Protein AF-A0A1R1PYY5-F1 (afdb_monomer)

Mean predicted aligned error: 8.64 Å

Nearest PDB structures (foldseek):
  6nyb-assembly1_B  TM=9.009E-01  e=6.162E-05  Homo sapiens
  7b9l-assembly2_B  TM=9.140E-01  e=1.423E-04  Homo sapiens
  4a9t-assembly1_A  TM=6.549E-01  e=1.462E-02  Homo sapiens
  4bdi-assembly1_A  TM=6.443E-01  e=1.546E-02  Homo sapiens
  2cn5-assembly1_A-2  TM=6.808E-01  e=2.857E-02  Homo sapiens

Organism: Zancudomyces culisetae (NCBI:txid1213189)

Sequence (119 aa):
MAPERMQGAEYSVKSDVWSLGTTVLELALGRHPFGFQQTSIFEMMHYISTSEKLSILDPTKYEKNLCSFVDGCLAKDPNTRPTPNALLAHPFVLSHSDLYYKNTEKLTLLRNWLNSLIL

Foldseek 3Di:
DALCVVVVHDDDQLSVLLVVLQVLLCVVVVHRQVDDPPDDPVVVSVCLNPPPFSRPDDCVRDPPQSSVSSRLSSDNPSVSRDHPVVSCVRPVNVVCVVVVVVVPVVVVVVVVVVVVVVD

Solvent-accessible surface area (backbone atoms only — not comparable to full-atom values): 7097 Å² total; per-residue (Å²): 130,33,64,52,55,78,72,68,46,84,85,51,75,48,44,50,38,23,47,51,19,52,52,54,47,19,64,75,64,75,42,66,80,84,67,71,90,83,69,54,73,65,57,51,52,46,50,66,67,66,47,93,68,78,73,80,66,50,69,90,83,43,59,64,46,55,44,54,52,33,45,38,23,56,39,80,55,53,83,74,25,62,52,74,70,55,48,62,70,28,66,50,45,54,77,49,52,64,45,71,79,68,38,60,63,58,56,46,51,53,50,52,52,57,54,64,73,78,114

Radius of gyration: 16.72 Å; Cα contacts (8 Å, |Δi|>4): 91; chains: 1; bounding box: 42×40×36 Å

pLDDT: mean 81.1, std 13.79, range [45.06, 96.06]

Secondary structure (DSSP, 8-state):
--HHHHTTPPP-HHHHHHHHHHHHHHHHHTS-TT--SS--HHHHHHHHHH-S------TTTS-HHHHHHHHHHT-SSTTTSPPHHHHHTSHHHHHHHHHHHHTHHHHHHHHHHHHHT--

InterPro domains:
  IPR000719 Protein kinase domain [PF00069] (1-93)
  IPR000719 Protein kinase domain [PS50011] (1-93)
  IPR011009 Protein kinase-like domain superfamily [SSF56112] (1-105)

Structure (mmCIF, N/CA/C/O backbone):
data_AF-A0A1R1PYY5-F1
#
_entry.id   AF-A0A1R1PYY5-F1
#
loop_
_atom_site.group_PDB
_atom_site.id
_atom_site.type_symbol
_atom_site.label_atom_id
_atom_site.label_alt_id
_atom_site.label_comp_id
_atom_site.label_asym_id
_atom_site.label_entity_id
_atom_site.label_seq_id
_atom_site.pdbx_PDB_ins_code
_atom_site.Cartn_x
_atom_site.Cartn_y
_atom_site.Cartn_z
_atom_site.occupancy
_atom_site.B_iso_or_equiv
_atom_site.auth_seq_id
_atom_site.auth_comp_id
_atom_site.auth_asym_id
_atom_site.auth_atom_id
_atom_site.pdbx_PDB_model_num
ATOM 1 N N . MET A 1 1 ? 3.590 7.379 -6.769 1.00 83.12 1 MET A N 1
ATOM 2 C CA . MET A 1 1 ? 4.038 6.523 -7.894 1.00 83.12 1 MET A CA 1
ATOM 3 C C . MET A 1 1 ? 4.685 5.264 -7.326 1.00 83.12 1 MET A C 1
ATOM 5 O O . MET A 1 1 ? 5.328 5.364 -6.288 1.00 83.12 1 MET A O 1
ATOM 9 N N . ALA A 1 2 ? 4.456 4.101 -7.939 1.00 91.06 2 ALA A N 1
ATOM 10 C CA . ALA A 1 2 ? 5.004 2.828 -7.463 1.00 91.06 2 ALA A CA 1
ATOM 11 C C . ALA A 1 2 ? 6.518 2.704 -7.760 1.00 91.06 2 ALA A C 1
ATOM 13 O O . ALA A 1 2 ? 6.973 3.305 -8.740 1.00 91.06 2 ALA A O 1
ATOM 14 N N . PRO A 1 3 ? 7.304 1.946 -6.967 1.00 91.25 3 PRO A N 1
ATOM 15 C CA . PRO A 1 3 ? 8.757 1.849 -7.126 1.00 91.25 3 PRO A CA 1
ATOM 16 C C . PRO A 1 3 ? 9.174 1.341 -8.505 1.00 91.25 3 PRO A C 1
ATOM 18 O O . PRO A 1 3 ? 10.082 1.890 -9.120 1.00 91.25 3 PRO A O 1
ATOM 21 N N . GLU A 1 4 ? 8.465 0.348 -9.040 1.00 92.44 4 GLU A N 1
ATOM 22 C CA . GLU A 1 4 ? 8.749 -0.214 -10.359 1.00 92.44 4 GLU A CA 1
ATOM 23 C C . GLU A 1 4 ? 8.582 0.836 -11.471 1.00 92.44 4 GLU A C 1
ATOM 25 O O . GLU A 1 4 ? 9.370 0.884 -12.412 1.00 92.44 4 GLU A O 1
ATOM 30 N N . ARG A 1 5 ? 7.629 1.765 -11.317 1.00 91.44 5 ARG A N 1
ATOM 31 C CA . ARG A 1 5 ? 7.417 2.876 -12.258 1.00 91.44 5 ARG A CA 1
ATOM 32 C C . ARG A 1 5 ? 8.512 3.930 -12.165 1.00 91.44 5 ARG A C 1
ATOM 34 O O . ARG A 1 5 ? 8.900 4.478 -13.190 1.00 91.44 5 ARG A O 1
ATOM 41 N N . MET A 1 6 ? 9.031 4.187 -10.964 1.00 87.44 6 MET A N 1
ATOM 42 C CA . MET A 1 6 ? 10.198 5.061 -10.760 1.00 87.44 6 MET A CA 1
ATOM 43 C C . MET A 1 6 ? 11.460 4.497 -11.413 1.00 87.44 6 MET A C 1
ATOM 45 O O . MET A 1 6 ? 12.317 5.259 -11.843 1.00 87.44 6 MET A O 1
ATOM 49 N N . GLN A 1 7 ? 11.552 3.173 -11.517 1.00 87.38 7 GLN A N 1
ATOM 50 C CA . GLN A 1 7 ? 12.675 2.463 -12.131 1.00 87.38 7 GLN A CA 1
ATOM 51 C C . GLN A 1 7 ? 12.488 2.230 -13.641 1.00 87.38 7 GLN A C 1
ATOM 53 O O . GLN A 1 7 ? 13.340 1.614 -14.274 1.00 87.38 7 GLN A O 1
ATOM 58 N N . GLY A 1 8 ? 11.391 2.720 -14.231 1.00 88.56 8 GLY A N 1
ATOM 59 C CA . GLY A 1 8 ? 11.109 2.594 -15.664 1.00 88.56 8 GLY A CA 1
ATOM 60 C C . GLY A 1 8 ? 10.493 1.258 -16.091 1.00 88.56 8 GLY A C 1
ATOM 61 O O . GLY A 1 8 ? 10.341 1.028 -17.288 1.00 88.56 8 GLY A O 1
ATOM 62 N N . ALA A 1 9 ? 10.108 0.390 -15.151 1.00 91.19 9 ALA A N 1
ATOM 63 C CA . ALA A 1 9 ? 9.423 -0.858 -15.468 1.00 91.19 9 ALA A CA 1
ATOM 64 C C . ALA A 1 9 ? 7.982 -0.621 -15.954 1.00 91.19 9 ALA A C 1
ATOM 66 O O . ALA A 1 9 ? 7.374 0.444 -15.749 1.00 91.19 9 ALA A O 1
ATOM 67 N N . GLU A 1 10 ? 7.416 -1.642 -16.597 1.00 93.06 10 GLU A N 1
ATOM 68 C CA . GLU A 1 10 ? 6.057 -1.584 -17.122 1.00 93.06 10 GLU A CA 1
ATOM 69 C C . GLU A 1 10 ? 5.019 -1.383 -16.017 1.00 93.06 10 GLU A C 1
ATOM 71 O O . GLU A 1 10 ? 5.118 -1.887 -14.897 1.00 93.06 10 GLU A O 1
ATOM 76 N N . TYR A 1 11 ? 4.007 -0.592 -16.352 1.00 92.69 11 TYR A N 1
ATOM 77 C CA . TYR A 1 11 ? 2.856 -0.376 -15.498 1.00 92.69 11 TYR A CA 1
ATOM 78 C C . TYR A 1 11 ? 1.926 -1.582 -15.530 1.00 92.69 11 TYR A C 1
ATOM 80 O O . TYR A 1 11 ? 1.709 -2.190 -16.575 1.00 92.69 11 TYR A O 1
ATOM 88 N N . SER A 1 12 ? 1.323 -1.883 -14.386 1.00 92.56 12 SER A N 1
ATOM 89 C CA . SER A 1 12 ? 0.286 -2.902 -14.281 1.00 92.56 12 SER A CA 1
ATOM 90 C C . SER A 1 12 ? -0.749 -2.515 -13.230 1.00 92.56 12 SER A C 1
ATOM 92 O O . SER A 1 12 ? -0.550 -1.582 -12.454 1.00 92.56 12 SER A O 1
ATOM 94 N N . VAL A 1 13 ? -1.809 -3.318 -13.111 1.00 93.75 13 VAL A N 1
ATOM 95 C CA . VAL A 1 13 ? -2.796 -3.213 -12.020 1.00 93.75 13 VAL A CA 1
ATOM 96 C C . VAL A 1 13 ? -2.128 -3.236 -10.635 1.00 93.75 13 VAL A C 1
ATOM 98 O O . VAL A 1 13 ? -2.610 -2.615 -9.692 1.00 93.75 13 VAL A O 1
ATOM 101 N N . LYS A 1 14 ? -0.975 -3.903 -10.480 1.00 95.25 14 LYS A N 1
ATOM 102 C CA . LYS A 1 14 ? -0.236 -3.909 -9.206 1.00 95.25 14 LYS A CA 1
ATOM 103 C C . LYS A 1 14 ? 0.368 -2.541 -8.872 1.00 95.25 14 LYS A C 1
ATOM 105 O O . LYS A 1 14 ? 0.570 -2.246 -7.693 1.00 95.25 14 LYS A O 1
ATOM 110 N N . SER A 1 15 ? 0.626 -1.694 -9.867 1.00 94.25 15 SER A N 1
ATOM 111 C CA . SER A 1 15 ? 1.042 -0.302 -9.664 1.00 94.25 15 SER A CA 1
ATOM 112 C C . SER A 1 15 ? -0.107 0.569 -9.132 1.00 94.25 15 SER A C 1
ATOM 114 O O . SER A 1 15 ? 0.136 1.492 -8.350 1.00 94.25 15 SER A O 1
ATOM 116 N N . ASP A 1 16 ? -1.360 0.250 -9.473 1.00 95.00 16 ASP A N 1
ATOM 117 C CA . ASP A 1 16 ? -2.536 0.907 -8.878 1.00 95.00 16 ASP A CA 1
ATOM 118 C C . ASP A 1 16 ? -2.756 0.474 -7.434 1.00 95.00 16 ASP A C 1
ATOM 120 O O . ASP A 1 16 ? -3.045 1.310 -6.583 1.00 95.00 16 ASP A O 1
ATOM 124 N N . VAL A 1 17 ? -2.549 -0.814 -7.132 1.00 96.06 17 VAL A N 1
ATOM 125 C CA . VAL A 1 17 ? -2.614 -1.337 -5.756 1.00 96.06 17 VAL A CA 1
ATOM 126 C C . VAL A 1 17 ? -1.652 -0.583 -4.835 1.00 96.06 17 VAL A C 1
ATOM 128 O O . VAL A 1 17 ? -2.018 -0.220 -3.7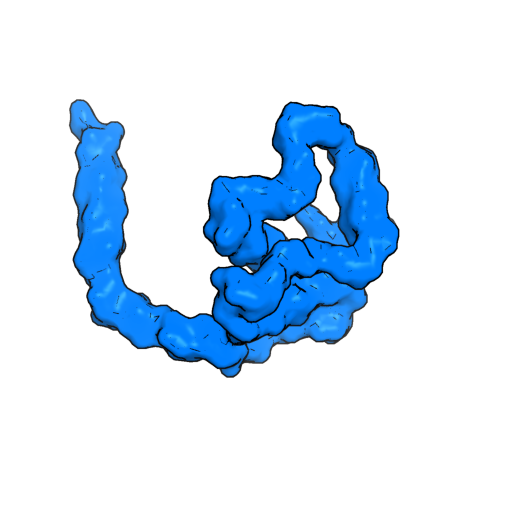19 1.00 96.06 17 VAL A O 1
ATOM 131 N N . TRP A 1 18 ? -0.449 -0.266 -5.318 1.00 94.44 18 TRP A N 1
ATOM 132 C CA . TRP A 1 18 ? 0.471 0.600 -4.583 1.00 94.44 18 TRP A CA 1
ATOM 133 C C . TRP A 1 18 ? -0.119 1.985 -4.319 1.00 94.44 18 TRP A C 1
ATOM 135 O O . TRP A 1 18 ? -0.079 2.478 -3.192 1.00 94.44 18 TRP A O 1
ATOM 145 N N . SER A 1 19 ? -0.659 2.620 -5.361 1.00 93.44 19 SER A N 1
ATOM 146 C CA . SER A 1 19 ? -1.213 3.973 -5.265 1.00 93.44 19 SER A CA 1
ATOM 147 C C . SER A 1 19 ? -2.383 4.018 -4.276 1.00 93.44 19 SER A C 1
ATOM 149 O O . SER A 1 19 ? -2.432 4.908 -3.429 1.00 93.44 19 SER A O 1
ATOM 151 N N . LEU A 1 20 ? -3.237 2.990 -4.281 1.00 94.38 20 LEU A N 1
ATOM 152 C CA . LEU A 1 20 ? -4.275 2.786 -3.272 1.00 94.38 20 LEU A CA 1
ATOM 153 C C . LEU A 1 20 ? -3.684 2.704 -1.858 1.00 94.38 20 LEU A C 1
ATOM 155 O O . LEU A 1 20 ? -4.147 3.410 -0.965 1.00 94.38 20 LEU A O 1
ATOM 159 N N . GLY A 1 21 ? -2.646 1.888 -1.656 1.00 93.12 21 GLY A N 1
ATOM 160 C CA . GLY A 1 21 ? -1.952 1.783 -0.372 1.00 93.12 21 GLY A CA 1
ATOM 161 C C . GLY A 1 21 ? -1.431 3.130 0.128 1.00 93.12 21 GLY A C 1
ATOM 162 O O . GLY A 1 21 ? -1.620 3.465 1.297 1.00 93.12 21 GLY A O 1
ATOM 163 N N . THR A 1 22 ? -0.835 3.936 -0.759 1.00 90.69 22 THR A N 1
ATOM 164 C CA . THR A 1 22 ? -0.348 5.276 -0.399 1.00 90.69 22 THR A CA 1
ATOM 165 C C . THR A 1 22 ? -1.483 6.227 -0.036 1.00 90.69 22 THR A C 1
ATOM 167 O O . THR A 1 22 ? -1.364 6.942 0.955 1.00 90.69 22 THR A O 1
ATOM 170 N N . THR A 1 23 ? -2.599 6.194 -0.770 1.00 91.94 23 THR A N 1
ATOM 171 C CA . THR A 1 23 ? -3.779 7.016 -0.474 1.00 91.94 23 THR A CA 1
ATOM 172 C C . THR A 1 23 ? -4.399 6.637 0.867 1.00 91.94 23 THR A C 1
ATOM 174 O O . THR A 1 23 ? -4.680 7.507 1.683 1.00 91.94 23 THR A O 1
ATOM 177 N N . VAL A 1 24 ? -4.580 5.343 1.144 1.00 91.81 24 VAL A N 1
ATOM 178 C CA . VAL A 1 24 ? -5.143 4.878 2.423 1.00 91.81 24 VAL A CA 1
ATOM 179 C C . VAL A 1 24 ? -4.223 5.238 3.592 1.00 91.81 24 VAL A C 1
ATOM 181 O O . VAL A 1 24 ? -4.704 5.681 4.634 1.00 91.81 24 VAL A O 1
ATOM 184 N N . LEU A 1 25 ? -2.905 5.108 3.415 1.00 90.62 25 LEU A N 1
ATOM 185 C CA . LEU A 1 25 ? -1.919 5.527 4.410 1.00 90.62 25 LEU A CA 1
ATOM 186 C C . LEU A 1 25 ? -1.994 7.036 4.691 1.00 90.62 25 LEU A C 1
ATOM 188 O O . LEU A 1 25 ? -1.993 7.442 5.850 1.00 90.62 25 LEU A O 1
ATOM 192 N N . GLU A 1 26 ? -2.082 7.862 3.651 1.00 89.88 26 GLU A N 1
ATOM 193 C CA . GLU A 1 26 ? -2.227 9.315 3.783 1.00 89.88 26 GLU A CA 1
ATOM 194 C C . GLU A 1 26 ? -3.516 9.697 4.519 1.00 89.88 26 GLU A C 1
ATOM 196 O O . GLU A 1 26 ? -3.478 10.506 5.447 1.00 89.88 26 GLU A O 1
ATOM 201 N N . LEU A 1 27 ? -4.638 9.060 4.171 1.00 90.44 27 LEU A N 1
ATOM 202 C CA . LEU A 1 27 ? -5.921 9.265 4.846 1.00 90.44 27 LEU A CA 1
ATOM 203 C C . LEU A 1 27 ? -5.859 8.877 6.328 1.00 90.44 27 LEU A C 1
ATOM 205 O O . LEU A 1 27 ? -6.381 9.601 7.172 1.00 90.44 27 LEU A O 1
ATOM 209 N N . ALA A 1 28 ? -5.197 7.767 6.660 1.00 89.06 28 ALA A N 1
ATOM 210 C CA . ALA A 1 28 ? -5.032 7.319 8.042 1.00 89.06 28 ALA A CA 1
ATOM 211 C C . ALA A 1 28 ? -4.121 8.249 8.866 1.00 89.06 28 ALA A C 1
ATOM 213 O O . ALA A 1 28 ? -4.329 8.429 10.068 1.00 89.06 28 ALA A O 1
ATOM 214 N N . LEU A 1 29 ? -3.103 8.841 8.238 1.00 87.06 29 LEU A N 1
ATOM 215 C CA . LEU A 1 29 ? -2.189 9.779 8.891 1.00 87.06 29 LEU A CA 1
ATOM 216 C C . LEU A 1 29 ? -2.741 11.213 8.946 1.00 87.06 29 LEU A C 1
ATOM 218 O O . LEU A 1 29 ? -2.250 12.013 9.742 1.00 87.06 29 LEU A O 1
ATOM 222 N N . GLY A 1 30 ? -3.710 11.558 8.090 1.00 86.50 30 GLY A N 1
ATOM 223 C CA . GLY A 1 30 ? -4.214 12.927 7.910 1.00 86.50 30 GLY A CA 1
ATOM 224 C C . GLY A 1 30 ? -3.183 13.889 7.305 1.00 86.50 30 GLY A C 1
ATOM 225 O O . GLY A 1 30 ? -3.370 15.103 7.320 1.00 86.50 30 GLY A O 1
ATOM 226 N N . ARG A 1 31 ? -2.065 13.354 6.812 1.00 83.94 31 ARG A N 1
ATOM 227 C CA . ARG A 1 31 ? -0.951 14.089 6.214 1.00 83.94 31 ARG A CA 1
ATOM 228 C C . ARG A 1 31 ? -0.209 13.180 5.253 1.00 83.94 31 ARG A C 1
ATOM 230 O O . ARG A 1 31 ? -0.204 11.960 5.430 1.00 83.94 31 ARG A O 1
ATOM 237 N N . HIS A 1 32 ? 0.514 13.784 4.320 1.00 82.56 32 HIS A N 1
ATOM 238 C CA . HIS A 1 32 ? 1.334 13.023 3.392 1.00 82.56 32 HIS A CA 1
ATOM 239 C C . HIS A 1 32 ? 2.340 12.130 4.153 1.00 82.56 32 HIS A C 1
ATOM 241 O O . HIS A 1 32 ? 3.058 12.631 5.036 1.00 82.56 32 HIS A O 1
ATOM 247 N N . PRO A 1 33 ? 2.428 10.823 3.831 1.00 75.56 33 PRO A N 1
ATOM 248 C CA . PRO A 1 33 ? 3.157 9.849 4.640 1.00 75.56 33 PRO A CA 1
ATOM 249 C C . PRO A 1 33 ? 4.627 10.200 4.823 1.00 75.56 33 PRO A C 1
ATOM 251 O O . PRO A 1 33 ? 5.133 10.148 5.942 1.00 75.56 33 PRO A O 1
ATOM 254 N N . PHE A 1 34 ? 5.294 10.648 3.760 1.00 72.94 34 PHE A N 1
ATOM 255 C CA . PHE A 1 34 ? 6.732 10.923 3.810 1.00 72.94 34 PHE A CA 1
ATOM 256 C C . PHE A 1 34 ? 7.103 12.403 4.056 1.00 72.94 34 PHE A C 1
ATOM 258 O O . PHE A 1 34 ? 8.210 12.821 3.751 1.00 72.94 34 PHE A O 1
ATOM 265 N N . GLY A 1 35 ? 6.190 13.183 4.662 1.00 61.56 35 GLY A N 1
ATOM 266 C CA . GLY A 1 35 ? 6.518 14.462 5.315 1.00 61.56 35 GLY A CA 1
ATOM 267 C C . GLY A 1 35 ? 7.172 15.508 4.406 1.00 61.56 35 GLY A C 1
ATOM 268 O O . GLY A 1 35 ? 8.288 15.940 4.670 1.00 61.56 35 GLY A O 1
ATOM 269 N N . PHE A 1 36 ? 6.486 15.932 3.343 1.00 61.22 36 PHE A N 1
ATOM 270 C CA . PHE A 1 36 ? 7.037 16.878 2.366 1.00 61.22 36 PHE A CA 1
ATOM 271 C C . PHE A 1 36 ? 6.448 18.260 2.572 1.00 61.22 36 PHE A C 1
ATOM 273 O O . PHE A 1 36 ? 5.437 18.605 1.969 1.00 61.22 36 PHE A O 1
ATOM 280 N N . GLN A 1 37 ? 7.093 19.069 3.403 1.00 54.62 37 GLN A N 1
ATOM 281 C CA . GLN A 1 37 ? 7.000 20.511 3.195 1.00 54.62 37 GLN A CA 1
ATOM 282 C C . GLN A 1 37 ? 8.182 21.043 2.369 1.00 54.62 37 GLN A C 1
ATOM 284 O O . GLN A 1 37 ? 8.030 22.115 1.798 1.00 54.62 37 GLN A O 1
ATOM 289 N N . GLN A 1 38 ? 9.312 20.315 2.235 1.00 54.00 38 GLN A N 1
ATOM 290 C CA . GLN A 1 38 ? 10.520 20.829 1.546 1.00 54.00 38 GLN A CA 1
ATOM 291 C C . GLN A 1 38 ? 11.439 19.795 0.843 1.00 54.00 38 GLN A C 1
ATOM 293 O O . GLN A 1 38 ? 12.538 20.150 0.433 1.00 54.00 38 GLN A O 1
ATOM 298 N N . THR A 1 39 ? 11.050 18.530 0.685 1.00 64.25 39 THR A N 1
ATOM 299 C CA . THR A 1 39 ? 11.923 17.486 0.104 1.00 64.25 39 THR A CA 1
ATOM 300 C C . THR A 1 39 ? 11.710 17.339 -1.406 1.00 64.25 39 THR A C 1
ATOM 302 O O . THR A 1 39 ? 10.580 17.351 -1.899 1.00 64.25 39 THR A O 1
ATOM 305 N N . SER A 1 40 ? 12.803 17.208 -2.159 1.00 81.31 40 SER A N 1
ATOM 306 C CA . SER A 1 40 ? 12.779 17.072 -3.617 1.00 81.31 40 SER A CA 1
ATOM 307 C C . SER A 1 40 ? 12.139 15.750 -4.058 1.00 81.31 40 SER A C 1
ATOM 309 O O . SER A 1 40 ? 12.138 14.750 -3.333 1.00 81.31 40 SER A O 1
ATOM 311 N N . ILE A 1 41 ? 11.642 15.701 -5.298 1.00 78.56 41 ILE A N 1
ATOM 312 C CA . ILE A 1 41 ? 11.082 14.464 -5.866 1.00 78.56 41 ILE A CA 1
ATOM 313 C C . ILE A 1 41 ? 12.113 13.323 -5.902 1.00 78.56 41 ILE A C 1
ATOM 315 O O . ILE A 1 41 ? 11.755 12.159 -5.740 1.00 78.56 41 ILE A O 1
ATOM 319 N N . PHE A 1 42 ? 13.402 13.644 -6.049 1.00 81.75 42 PHE A N 1
ATOM 320 C CA . PHE A 1 42 ? 14.489 12.665 -6.043 1.00 81.75 42 PHE A CA 1
ATOM 321 C C . PHE A 1 42 ? 14.694 12.030 -4.669 1.00 81.75 42 PHE A C 1
ATOM 323 O O . PHE A 1 42 ? 14.854 10.814 -4.586 1.00 81.75 42 PHE A O 1
ATOM 330 N N . GLU A 1 43 ? 14.622 12.811 -3.593 1.00 81.75 43 GLU A N 1
ATOM 331 C CA . GLU A 1 43 ? 14.716 12.290 -2.224 1.00 81.75 43 GLU A CA 1
ATOM 332 C C . GLU A 1 43 ? 13.523 11.396 -1.885 1.00 81.75 43 GLU A C 1
ATOM 334 O O . GLU A 1 43 ? 13.700 10.342 -1.278 1.00 81.75 43 GLU A O 1
ATOM 339 N N . MET A 1 44 ? 12.320 11.756 -2.348 1.00 80.12 44 MET A N 1
ATOM 340 C CA . MET A 1 44 ? 11.135 10.902 -2.223 1.00 80.12 44 MET A CA 1
ATOM 341 C C . MET A 1 44 ? 11.336 9.556 -2.925 1.00 80.12 44 MET A C 1
ATOM 343 O O . MET A 1 44 ? 11.093 8.503 -2.334 1.00 80.12 44 MET A O 1
ATOM 347 N N . MET A 1 45 ? 11.783 9.579 -4.184 1.00 82.75 45 MET A N 1
ATOM 348 C CA . MET A 1 45 ? 12.035 8.358 -4.956 1.00 82.75 45 MET A CA 1
ATOM 349 C C . MET A 1 45 ? 13.132 7.506 -4.317 1.00 82.75 45 MET A C 1
ATOM 351 O O . MET A 1 45 ? 12.994 6.282 -4.243 1.00 82.75 45 MET A O 1
ATOM 355 N N . HIS A 1 46 ? 14.195 8.145 -3.822 1.00 82.88 46 HIS A N 1
ATOM 356 C CA . HIS A 1 46 ? 15.269 7.469 -3.108 1.00 82.88 46 HIS A CA 1
ATOM 357 C C . HIS A 1 46 ? 14.738 6.794 -1.842 1.00 82.88 46 HIS A C 1
ATOM 359 O O . HIS A 1 46 ? 14.915 5.590 -1.692 1.00 82.88 46 HIS A O 1
ATOM 365 N N . TYR A 1 47 ? 14.004 7.524 -0.996 1.00 83.50 47 TYR A N 1
ATOM 366 C CA . TYR A 1 47 ? 13.396 6.996 0.225 1.00 83.50 47 TYR A CA 1
ATOM 367 C C . TYR A 1 47 ? 12.479 5.801 -0.056 1.00 83.50 47 TYR A C 1
ATOM 369 O O . TYR A 1 47 ? 12.593 4.767 0.600 1.00 83.50 47 TYR A O 1
ATOM 377 N N . ILE A 1 48 ? 11.603 5.906 -1.058 1.00 85.31 48 ILE A N 1
ATOM 378 C CA . ILE A 1 48 ? 10.691 4.821 -1.450 1.00 85.31 48 ILE A CA 1
ATOM 379 C C . ILE A 1 48 ? 11.467 3.582 -1.916 1.00 85.31 48 ILE A C 1
ATOM 381 O O . ILE A 1 48 ? 11.093 2.450 -1.601 1.00 85.31 48 ILE A O 1
ATOM 385 N N . SER A 1 49 ? 12.566 3.790 -2.639 1.00 81.56 49 SER A N 1
ATOM 386 C CA . SER A 1 49 ? 13.385 2.705 -3.178 1.00 81.56 49 SER A CA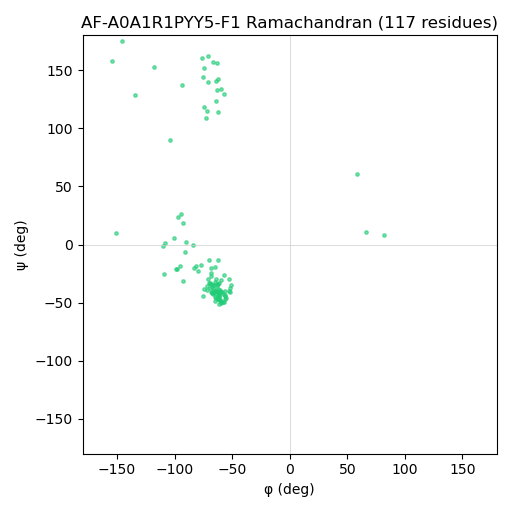 1
ATOM 387 C C . SER A 1 49 ? 14.235 2.019 -2.105 1.00 81.56 49 SER A C 1
ATOM 389 O O . SER A 1 49 ? 14.360 0.793 -2.121 1.00 81.56 49 SER A O 1
ATOM 391 N N . THR A 1 50 ? 14.788 2.765 -1.145 1.00 80.94 50 THR A N 1
ATOM 392 C CA . THR A 1 50 ? 15.739 2.238 -0.151 1.00 80.94 50 THR A CA 1
ATOM 393 C C . THR A 1 50 ? 15.084 1.767 1.142 1.00 80.94 50 THR A C 1
ATOM 395 O O . THR A 1 50 ? 15.535 0.778 1.710 1.00 80.94 50 THR A O 1
ATOM 398 N N . SER A 1 51 ? 13.978 2.375 1.575 1.00 78.75 51 SER A N 1
ATOM 399 C CA . SER A 1 51 ? 13.347 2.056 2.867 1.00 78.75 51 SER A CA 1
ATOM 400 C C . SER A 1 51 ? 12.838 0.623 2.915 1.00 78.75 51 SER A C 1
ATOM 402 O O . SER A 1 51 ? 12.036 0.243 2.073 1.00 78.75 51 SER A O 1
ATOM 404 N N . GLU A 1 52 ? 13.270 -0.184 3.881 1.00 70.81 52 GLU A N 1
ATOM 405 C CA . GLU A 1 52 ? 12.866 -1.595 3.987 1.00 70.81 52 GLU A CA 1
ATOM 406 C C . GLU A 1 52 ? 11.348 -1.759 4.171 1.00 70.81 52 GLU A C 1
ATOM 408 O O . GLU A 1 52 ? 10.730 -2.616 3.540 1.00 70.81 52 GLU A O 1
ATOM 413 N N . LYS A 1 53 ? 10.735 -0.873 4.962 1.00 69.62 53 LYS A N 1
ATOM 414 C CA . LYS A 1 53 ? 9.296 -0.836 5.215 1.00 69.62 53 LYS A CA 1
ATOM 415 C C . LYS A 1 53 ? 8.775 0.593 5.100 1.00 69.62 53 LYS A C 1
ATOM 417 O O . LYS A 1 53 ? 9.315 1.502 5.723 1.00 69.62 53 LYS A O 1
ATOM 422 N N . LEU A 1 54 ? 7.721 0.778 4.304 1.00 68.06 54 LEU A N 1
ATOM 423 C CA . LEU A 1 54 ? 7.114 2.094 4.062 1.00 68.06 54 LEU A CA 1
ATOM 424 C C . LEU A 1 54 ? 5.892 2.382 4.919 1.00 68.06 54 LEU A C 1
ATOM 426 O O . LEU A 1 54 ? 5.524 3.545 5.073 1.00 68.06 54 LEU A O 1
ATOM 430 N N . SER A 1 55 ? 5.236 1.354 5.453 1.00 64.00 55 SER A N 1
ATOM 431 C CA . SER A 1 55 ? 4.098 1.588 6.322 1.00 64.00 55 SER A CA 1
ATOM 432 C C . SER A 1 55 ? 4.572 2.077 7.686 1.00 64.00 55 SER A C 1
ATOM 434 O O . SER A 1 55 ? 5.308 1.424 8.425 1.00 64.00 55 SER A O 1
ATOM 436 N N . ILE A 1 56 ? 4.127 3.287 7.988 1.00 69.69 56 ILE A N 1
ATOM 437 C CA . ILE A 1 56 ? 4.463 4.055 9.187 1.00 69.69 56 ILE A CA 1
ATOM 438 C C . ILE A 1 56 ? 3.331 3.952 10.221 1.00 69.69 56 ILE A C 1
ATOM 440 O O . ILE A 1 56 ? 3.338 4.651 11.233 1.00 69.69 56 ILE A O 1
ATOM 444 N N . LEU A 1 57 ? 2.317 3.123 9.940 1.00 81.12 57 LEU A N 1
ATOM 445 C CA . LEU A 1 57 ? 1.185 2.931 10.832 1.00 81.12 57 LEU A CA 1
ATOM 446 C C . LEU A 1 57 ? 1.638 2.114 12.033 1.00 81.12 57 LEU A C 1
ATOM 448 O O . LEU A 1 57 ? 1.894 0.916 11.936 1.00 81.12 57 LEU A O 1
ATOM 452 N N . ASP A 1 58 ? 1.720 2.798 13.165 1.00 82.50 58 ASP A N 1
ATOM 453 C CA . ASP A 1 58 ? 1.979 2.205 14.465 1.00 82.50 58 ASP A CA 1
ATOM 454 C C . ASP A 1 58 ? 0.837 1.234 14.826 1.00 82.50 58 ASP A C 1
ATOM 456 O O . ASP A 1 58 ? -0.296 1.685 15.038 1.00 82.50 58 ASP A O 1
ATOM 460 N N . PRO A 1 59 ? 1.095 -0.085 14.924 1.00 82.56 59 PRO A N 1
ATOM 461 C CA . PRO A 1 59 ? 0.065 -1.065 15.264 1.00 82.56 59 PRO A CA 1
ATOM 462 C C . PRO A 1 59 ? -0.549 -0.861 16.655 1.00 82.56 59 PRO A C 1
ATOM 464 O O . PRO A 1 59 ? -1.567 -1.474 16.960 1.00 82.56 59 PRO A O 1
ATOM 467 N N . THR A 1 60 ? 0.055 -0.026 17.510 1.00 85.12 60 THR A N 1
ATOM 468 C CA . THR A 1 60 ? -0.520 0.355 18.810 1.00 85.12 60 THR A CA 1
ATOM 469 C C . THR A 1 60 ? -1.559 1.475 18.700 1.00 85.12 60 THR A C 1
ATOM 471 O O . THR A 1 60 ? -2.368 1.647 19.609 1.00 85.12 60 THR A O 1
ATOM 474 N N . LYS A 1 61 ? -1.561 2.228 17.590 1.00 87.44 61 LYS A N 1
ATOM 475 C CA . LYS A 1 61 ? -2.453 3.379 17.351 1.00 87.44 61 LYS A CA 1
ATOM 476 C C . LYS A 1 61 ? -3.523 3.109 16.301 1.00 87.44 61 LYS A C 1
ATOM 478 O O . LYS A 1 61 ? -4.559 3.767 16.311 1.00 87.44 61 LYS A O 1
ATOM 483 N N . TYR A 1 62 ? -3.267 2.174 15.393 1.00 88.94 62 TYR A N 1
ATOM 484 C CA . TYR A 1 62 ? -4.135 1.865 14.263 1.00 88.94 62 TYR A CA 1
ATOM 485 C C . TYR A 1 62 ? -4.654 0.430 14.330 1.00 88.94 62 TYR A C 1
ATOM 487 O O . TYR A 1 62 ? -4.016 -0.458 14.892 1.00 88.94 62 TYR A O 1
ATOM 495 N N . GLU A 1 63 ? -5.824 0.192 13.731 1.00 89.44 63 GLU A N 1
ATOM 496 C CA . GLU A 1 63 ? -6.396 -1.151 13.653 1.00 89.44 63 GLU A CA 1
ATOM 497 C C . GLU A 1 63 ? -5.442 -2.101 12.915 1.00 89.44 63 GLU A C 1
ATOM 499 O O . GLU A 1 63 ? -4.958 -1.801 11.821 1.00 89.44 63 GLU A O 1
ATOM 504 N N . LYS A 1 64 ? -5.233 -3.298 13.470 1.00 92.12 64 LYS A N 1
ATOM 505 C CA . LYS A 1 64 ? -4.369 -4.325 12.874 1.00 92.12 64 LYS A CA 1
ATOM 506 C C . LYS A 1 64 ? -4.727 -4.629 11.415 1.00 92.12 64 LYS A C 1
ATOM 508 O O . LYS A 1 64 ? -3.828 -4.791 10.593 1.00 92.12 64 LYS A O 1
ATOM 513 N N . ASN A 1 65 ? -6.021 -4.677 11.091 1.00 91.88 65 ASN A N 1
ATOM 514 C CA . ASN A 1 65 ? -6.481 -4.940 9.729 1.00 91.88 65 ASN A CA 1
ATOM 515 C C . ASN A 1 65 ? -6.093 -3.805 8.773 1.00 91.88 65 ASN A C 1
ATOM 517 O O . ASN A 1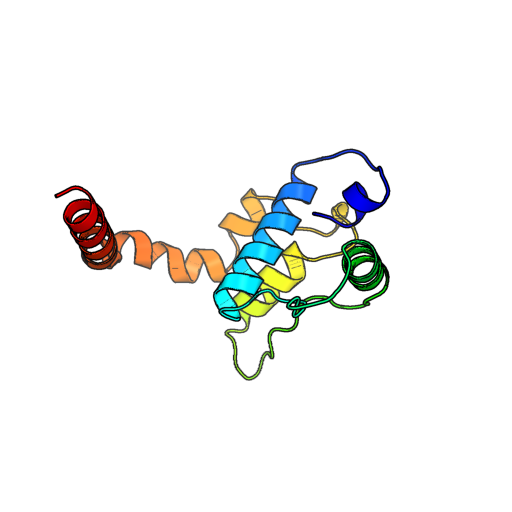 65 ? -5.616 -4.090 7.676 1.00 91.88 65 ASN A O 1
ATOM 521 N N . LEU A 1 66 ? -6.220 -2.541 9.195 1.00 91.31 66 LEU A N 1
ATOM 522 C CA . LEU A 1 66 ? -5.767 -1.384 8.419 1.00 91.31 66 LEU A CA 1
ATOM 523 C C . LEU A 1 66 ? -4.255 -1.451 8.170 1.00 91.31 66 LEU A C 1
ATOM 525 O O . LEU A 1 66 ? -3.827 -1.325 7.023 1.00 91.31 66 LEU A O 1
ATOM 529 N N . CYS A 1 67 ? -3.454 -1.715 9.210 1.00 92.75 67 CYS A N 1
ATOM 530 C CA . CYS A 1 67 ? -2.006 -1.867 9.055 1.00 92.75 67 CYS A CA 1
ATOM 531 C C . CYS A 1 67 ? -1.670 -2.980 8.055 1.00 92.75 67 CYS A 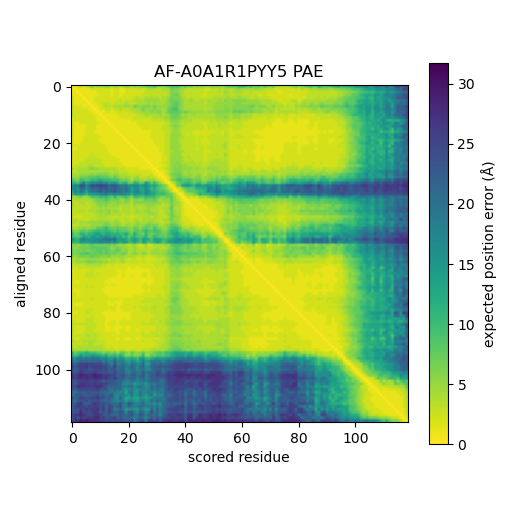C 1
ATOM 533 O O . CYS A 1 67 ? -0.939 -2.744 7.103 1.00 92.75 67 CYS A O 1
ATOM 535 N N . SER A 1 68 ? -2.262 -4.172 8.203 1.00 94.06 68 SER A N 1
ATOM 536 C CA . SER A 1 68 ? -2.002 -5.291 7.284 1.00 94.06 68 SER A CA 1
ATOM 537 C C . SER A 1 68 ? -2.431 -5.013 5.837 1.00 94.06 68 SER A C 1
ATOM 539 O O . SER A 1 68 ? -1.734 -5.414 4.907 1.00 94.06 68 SER A O 1
ATOM 541 N N . PHE A 1 69 ? -3.533 -4.280 5.638 1.00 94.38 69 PHE A N 1
ATOM 542 C CA . PHE A 1 69 ? -4.009 -3.885 4.314 1.00 94.38 69 PHE A CA 1
ATOM 543 C C . PHE A 1 69 ? -3.009 -2.951 3.624 1.00 94.38 69 PHE A C 1
ATOM 545 O O . PHE A 1 69 ? -2.632 -3.174 2.472 1.00 94.38 69 PHE A O 1
ATOM 552 N N . VAL A 1 70 ? -2.550 -1.921 4.344 1.00 94.00 70 VAL A N 1
ATOM 553 C CA . VAL A 1 70 ? -1.568 -0.953 3.841 1.00 94.00 70 VAL A CA 1
ATOM 554 C C . VAL A 1 70 ? -0.219 -1.626 3.583 1.00 94.00 70 VAL A C 1
ATOM 556 O O . VAL A 1 70 ? 0.350 -1.427 2.511 1.00 94.00 70 VAL A O 1
ATOM 559 N N . ASP A 1 71 ? 0.265 -2.464 4.506 1.00 93.25 71 ASP A N 1
ATOM 560 C CA . ASP A 1 71 ? 1.515 -3.225 4.358 1.00 93.25 71 ASP A CA 1
ATOM 561 C C . ASP A 1 71 ? 1.497 -4.076 3.080 1.00 93.25 71 ASP A C 1
ATOM 563 O O . ASP A 1 71 ? 2.450 -4.046 2.302 1.00 93.25 71 ASP A O 1
ATOM 567 N N . GLY A 1 72 ? 0.393 -4.788 2.828 1.00 94.44 72 GLY A N 1
ATOM 568 C CA . GLY A 1 72 ? 0.235 -5.608 1.627 1.00 94.44 72 GLY A CA 1
ATOM 569 C C . GLY A 1 72 ? 0.221 -4.786 0.336 1.00 94.44 72 GLY A C 1
ATOM 570 O O . GLY A 1 72 ? 0.835 -5.177 -0.658 1.00 94.44 72 GLY A O 1
ATOM 571 N N . CYS A 1 73 ? -0.441 -3.626 0.338 1.00 94.62 73 CYS A N 1
ATOM 572 C CA . CYS A 1 73 ? -0.476 -2.738 -0.826 1.00 94.62 73 CYS A CA 1
ATOM 573 C C . CYS A 1 73 ? 0.897 -2.116 -1.136 1.00 94.62 73 CYS A C 1
ATOM 575 O O . CYS A 1 73 ? 1.249 -1.947 -2.304 1.00 94.62 73 CYS A O 1
ATOM 577 N N . LEU A 1 74 ? 1.673 -1.792 -0.097 1.00 93.81 74 LEU A N 1
ATOM 578 C CA . LEU A 1 74 ? 2.973 -1.119 -0.189 1.00 93.81 74 LEU A CA 1
ATOM 579 C C . LEU A 1 74 ? 4.166 -2.085 -0.259 1.00 93.81 74 LEU A C 1
ATOM 581 O O . LEU A 1 74 ? 5.309 -1.684 -0.024 1.00 93.81 74 LEU A O 1
ATOM 585 N N . ALA A 1 75 ? 3.932 -3.353 -0.601 1.00 92.69 75 ALA A N 1
ATOM 586 C CA . ALA A 1 75 ? 5.016 -4.291 -0.846 1.00 92.69 75 ALA A CA 1
ATOM 587 C C . ALA A 1 75 ? 5.854 -3.838 -2.056 1.00 92.69 75 ALA A C 1
ATOM 589 O O . ALA A 1 75 ? 5.314 -3.481 -3.108 1.00 92.69 75 ALA A O 1
ATOM 590 N N . LYS A 1 76 ? 7.187 -3.834 -1.927 1.00 90.19 76 LYS A N 1
ATOM 591 C CA . LYS A 1 76 ? 8.078 -3.363 -3.002 1.00 90.19 76 LYS A CA 1
ATOM 592 C C . LYS A 1 76 ? 7.959 -4.210 -4.260 1.00 90.19 76 LYS A C 1
ATOM 594 O O . LYS A 1 76 ? 7.810 -3.643 -5.336 1.00 90.19 76 LYS A O 1
ATOM 599 N N . ASP A 1 77 ? 7.974 -5.534 -4.109 1.00 92.38 77 ASP A N 1
ATOM 600 C CA . ASP A 1 77 ? 7.754 -6.461 -5.218 1.00 92.38 77 ASP A CA 1
ATOM 601 C C . ASP A 1 77 ? 6.272 -6.435 -5.641 1.00 92.38 77 ASP A C 1
ATOM 603 O O . ASP A 1 77 ? 5.412 -6.876 -4.865 1.00 92.38 77 ASP A O 1
ATOM 607 N N . PRO A 1 78 ? 5.944 -5.977 -6.866 1.00 94.25 78 PRO A N 1
ATOM 608 C CA . PRO A 1 78 ? 4.569 -5.944 -7.363 1.00 94.25 78 PRO A CA 1
ATOM 609 C C . PRO A 1 78 ? 3.878 -7.314 -7.357 1.00 94.25 78 PRO A C 1
ATOM 611 O O . PRO A 1 78 ? 2.649 -7.387 -7.247 1.00 94.25 78 PRO A O 1
ATOM 614 N N . ASN A 1 79 ? 4.631 -8.413 -7.450 1.00 94.81 79 ASN A N 1
ATOM 615 C CA . ASN A 1 79 ? 4.068 -9.763 -7.462 1.00 94.81 79 ASN A CA 1
ATOM 616 C C . ASN A 1 79 ? 3.504 -10.165 -6.099 1.00 94.81 79 ASN A C 1
ATOM 618 O O . ASN A 1 79 ? 2.467 -10.823 -6.046 1.00 94.81 79 ASN A O 1
ATOM 622 N N . THR A 1 80 ? 4.122 -9.686 -5.018 1.00 95.50 80 THR A N 1
ATOM 623 C CA . THR A 1 80 ? 3.681 -9.945 -3.638 1.00 95.50 80 THR A CA 1
ATOM 624 C C . THR A 1 80 ? 2.476 -9.104 -3.218 1.00 95.50 80 THR A C 1
ATOM 626 O O . THR A 1 80 ? 1.782 -9.461 -2.266 1.00 95.50 80 THR A O 1
ATOM 629 N N . ARG A 1 81 ? 2.173 -8.017 -3.944 1.00 96.00 81 ARG A N 1
ATOM 630 C CA . ARG A 1 81 ? 0.972 -7.211 -3.687 1.00 96.00 81 ARG A CA 1
ATOM 631 C C . ARG A 1 81 ? -0.292 -8.041 -3.957 1.00 96.00 81 ARG A C 1
ATOM 633 O O . ARG A 1 81 ? -0.336 -8.765 -4.958 1.00 96.00 81 ARG A O 1
ATOM 640 N N . PRO A 1 82 ? -1.348 -7.921 -3.144 1.00 95.50 82 PRO A N 1
ATOM 641 C CA . PRO A 1 82 ? -2.612 -8.606 -3.396 1.00 95.50 82 PRO A CA 1
ATOM 642 C C . PRO A 1 82 ? -3.263 -8.126 -4.702 1.00 95.50 82 PRO A C 1
ATOM 644 O O . PRO A 1 82 ? -3.015 -7.022 -5.188 1.00 95.50 82 PRO A O 1
ATOM 647 N N . THR A 1 83 ? -4.107 -8.968 -5.294 1.00 94.38 83 THR A N 1
ATOM 648 C CA . THR A 1 83 ? -4.963 -8.564 -6.417 1.00 94.38 83 THR A CA 1
ATOM 649 C C . THR A 1 83 ? -6.140 -7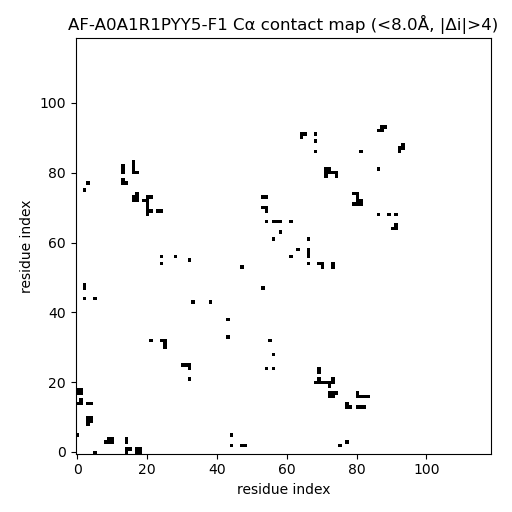.720 -5.914 1.00 94.38 83 THR A C 1
ATOM 651 O O . THR A 1 83 ? -6.501 -7.828 -4.740 1.00 94.38 83 THR A O 1
ATOM 654 N N . PRO A 1 84 ? -6.807 -6.935 -6.781 1.00 92.06 84 PRO A N 1
ATOM 655 C CA . PRO A 1 84 ? -8.026 -6.219 -6.399 1.00 92.06 84 PRO A CA 1
ATOM 656 C C . PRO A 1 84 ? -9.091 -7.122 -5.757 1.00 92.06 84 PRO A C 1
ATOM 658 O O . PRO A 1 84 ? -9.663 -6.760 -4.735 1.00 92.06 84 PRO A O 1
ATOM 661 N N . ASN A 1 85 ? -9.294 -8.338 -6.275 1.00 86.75 85 ASN A N 1
ATOM 662 C CA . ASN A 1 85 ? -10.242 -9.290 -5.686 1.00 86.75 85 ASN A CA 1
ATOM 663 C C . ASN A 1 85 ? -9.820 -9.738 -4.277 1.00 86.75 85 ASN A C 1
ATOM 665 O O . ASN A 1 85 ? -10.665 -9.849 -3.393 1.00 86.75 85 ASN A O 1
ATOM 669 N N . ALA A 1 86 ? -8.523 -9.964 -4.048 1.00 91.19 86 ALA A N 1
ATOM 670 C CA . ALA A 1 86 ? -8.014 -10.294 -2.718 1.00 91.19 86 ALA A CA 1
ATOM 671 C C . ALA A 1 86 ? -8.153 -9.113 -1.739 1.00 91.19 86 ALA A C 1
ATOM 673 O O . ALA A 1 86 ? -8.452 -9.325 -0.567 1.00 91.19 86 ALA A O 1
ATOM 674 N N . LEU A 1 87 ? -7.993 -7.875 -2.219 1.00 90.31 87 LEU A N 1
ATOM 675 C CA . LEU A 1 87 ? -8.219 -6.665 -1.424 1.00 90.31 87 LEU A CA 1
ATOM 676 C C . LEU A 1 87 ? -9.693 -6.485 -1.049 1.00 90.31 87 LEU A C 1
ATOM 678 O O . LEU A 1 87 ? -9.981 -6.149 0.095 1.00 90.31 87 LEU A O 1
ATOM 682 N N . LEU A 1 88 ? -10.624 -6.750 -1.971 1.00 86.62 88 LEU A N 1
ATOM 683 C CA . LEU A 1 88 ? -12.065 -6.715 -1.687 1.00 86.62 88 LEU A CA 1
ATOM 684 C C . LEU A 1 88 ? -12.473 -7.740 -0.619 1.00 86.62 88 LEU A C 1
ATOM 686 O O . LEU A 1 88 ? -13.366 -7.473 0.179 1.00 86.62 88 LEU A O 1
ATOM 690 N N . ALA A 1 89 ? -11.795 -8.888 -0.579 1.00 89.00 89 ALA A N 1
ATOM 691 C CA . ALA A 1 89 ? -11.991 -9.918 0.439 1.00 89.00 89 ALA A CA 1
ATOM 692 C C . ALA A 1 89 ? -11.194 -9.670 1.737 1.00 89.00 89 ALA A C 1
ATOM 694 O O . ALA A 1 89 ? -11.263 -10.477 2.664 1.00 89.00 89 ALA A O 1
ATOM 695 N N . HIS A 1 90 ? -10.413 -8.589 1.824 1.00 92.81 90 HIS A N 1
ATOM 696 C CA . HIS A 1 90 ? -9.563 -8.333 2.981 1.00 92.81 90 HIS A CA 1
ATOM 697 C C . HIS A 1 90 ? -10.404 -7.939 4.213 1.00 92.81 90 HIS A C 1
ATOM 699 O O . HIS A 1 90 ? -11.319 -7.122 4.075 1.00 92.81 90 HIS A O 1
ATOM 705 N N . PRO A 1 91 ? -10.072 -8.413 5.435 1.00 92.12 91 PRO A N 1
ATOM 706 C CA . PRO A 1 91 ? -10.838 -8.115 6.649 1.00 92.12 91 PRO A CA 1
ATOM 707 C C . PRO A 1 91 ? -11.098 -6.626 6.892 1.00 92.12 91 PRO A C 1
ATOM 709 O O . PRO A 1 91 ? -12.196 -6.270 7.296 1.00 92.12 91 PRO A O 1
ATOM 712 N N . PHE A 1 92 ? -10.123 -5.761 6.586 1.00 90.12 92 PHE A N 1
ATOM 713 C CA . PHE A 1 92 ? -10.278 -4.298 6.647 1.00 90.12 92 PHE A CA 1
ATOM 714 C C . PHE A 1 92 ? -11.450 -3.780 5.797 1.00 90.12 92 PHE A C 1
ATOM 716 O O . PHE A 1 92 ? -12.222 -2.944 6.255 1.00 90.12 92 PHE A O 1
ATOM 723 N N . VAL A 1 93 ? -11.591 -4.283 4.567 1.00 87.56 93 VAL A N 1
ATOM 724 C CA . VAL A 1 93 ? -12.651 -3.861 3.642 1.00 87.56 93 VAL A CA 1
ATOM 725 C C . VAL A 1 93 ? -13.983 -4.472 4.061 1.00 87.56 93 VAL A C 1
ATOM 727 O O . VAL A 1 93 ? -14.988 -3.768 4.121 1.00 87.56 93 VAL A O 1
ATOM 730 N N . LEU A 1 94 ? -13.989 -5.759 4.416 1.00 86.12 94 LEU A N 1
ATOM 731 C CA . LEU A 1 94 ? -15.206 -6.454 4.835 1.00 86.12 94 LEU A CA 1
ATOM 732 C C . LEU A 1 94 ? -15.805 -5.851 6.112 1.00 86.12 94 LEU A C 1
ATOM 734 O O . LEU A 1 94 ? -17.007 -5.594 6.137 1.00 86.12 94 LEU A O 1
ATOM 738 N N . SER A 1 95 ? -14.991 -5.536 7.126 1.00 80.88 95 SER A N 1
ATOM 739 C CA . SER A 1 95 ? -15.465 -4.945 8.388 1.00 80.88 95 SER A CA 1
ATOM 740 C C . SER A 1 95 ? -16.064 -3.543 8.229 1.00 80.88 95 SER A C 1
ATOM 742 O O . SER A 1 95 ? -16.837 -3.105 9.079 1.00 80.88 95 SER A O 1
ATOM 744 N N . HIS A 1 96 ? -15.754 -2.857 7.126 1.00 72.00 96 HIS A N 1
ATOM 745 C CA . HIS A 1 96 ? -16.249 -1.516 6.813 1.00 72.00 96 HIS A CA 1
ATOM 746 C C . HIS A 1 96 ? -17.251 -1.500 5.645 1.00 72.00 96 HIS A C 1
ATOM 748 O O . HIS A 1 96 ? -17.793 -0.443 5.321 1.00 72.00 96 HIS A O 1
ATOM 754 N N . SER A 1 97 ? -17.551 -2.650 5.034 1.00 64.06 97 SER A N 1
ATOM 755 C CA . SER A 1 97 ? -18.500 -2.755 3.916 1.00 64.06 97 SER A CA 1
ATOM 756 C C . SER A 1 97 ? -19.954 -2.500 4.344 1.00 64.06 97 SER A C 1
ATOM 758 O O . SER A 1 97 ? -20.703 -1.834 3.627 1.00 64.06 97 SER A O 1
ATOM 760 N N . ASP A 1 98 ? -20.321 -2.875 5.573 1.00 58.22 98 ASP A N 1
ATOM 761 C CA . ASP A 1 98 ? -21.634 -2.577 6.165 1.00 58.22 98 ASP A CA 1
ATOM 762 C C . ASP A 1 98 ? -21.842 -1.082 6.458 1.00 58.22 98 ASP A C 1
ATOM 764 O O . ASP A 1 98 ? -22.978 -0.607 6.566 1.00 58.22 98 ASP A O 1
ATOM 768 N N . LEU A 1 99 ? -20.760 -0.299 6.561 1.00 55.91 99 LEU A N 1
ATOM 769 C CA . LEU A 1 99 ? -20.862 1.151 6.730 1.00 55.91 99 LEU A CA 1
ATOM 770 C C . LEU A 1 99 ? -21.403 1.823 5.470 1.00 55.91 99 LEU A C 1
ATOM 772 O O . LEU A 1 99 ? -22.049 2.856 5.600 1.00 55.91 99 LEU A O 1
ATOM 776 N N . TYR A 1 100 ? -21.212 1.249 4.278 1.00 51.97 100 TYR A N 1
ATOM 777 C CA . TYR A 1 100 ? -21.787 1.792 3.041 1.00 51.97 100 TYR A CA 1
ATOM 778 C C . TYR A 1 100 ? -23.323 1.764 3.064 1.00 51.97 100 TYR A C 1
ATOM 780 O O . TYR A 1 100 ? -23.958 2.697 2.582 1.00 51.97 100 TYR A O 1
ATOM 788 N N . TYR A 1 101 ? -23.917 0.750 3.703 1.00 51.22 101 TYR A N 1
ATOM 789 C CA . TYR A 1 101 ? -25.366 0.667 3.915 1.00 51.22 101 TYR A CA 1
ATOM 790 C C . TYR A 1 101 ? -25.869 1.531 5.083 1.00 51.22 101 TYR A C 1
ATOM 792 O O . TYR A 1 101 ? -27.042 1.896 5.106 1.00 51.22 101 TYR A O 1
ATOM 800 N N . LYS A 1 102 ? -25.007 1.885 6.047 1.00 52.34 102 LYS A N 1
ATOM 801 C CA . LYS A 1 102 ? -25.383 2.678 7.235 1.00 52.34 102 LYS A CA 1
ATOM 802 C C . LYS A 1 102 ? -25.056 4.177 7.142 1.00 52.34 102 LYS A C 1
ATOM 804 O O . LYS A 1 102 ? -25.665 4.959 7.861 1.00 52.34 102 LYS A O 1
ATOM 809 N N . ASN A 1 103 ? -24.134 4.611 6.276 1.00 54.78 103 ASN A N 1
ATOM 810 C CA . ASN A 1 103 ? -23.660 6.008 6.190 1.00 54.78 103 ASN A CA 1
ATOM 811 C C . ASN A 1 103 ? -24.385 6.880 5.151 1.00 54.78 103 ASN A C 1
ATOM 813 O O . ASN A 1 103 ? -23.832 7.889 4.699 1.00 54.78 103 ASN A O 1
ATOM 817 N N . THR A 1 104 ? -25.634 6.565 4.806 1.00 59.22 104 THR A N 1
ATOM 818 C CA . THR A 1 104 ? -26.471 7.440 3.967 1.00 59.22 104 THR A CA 1
ATOM 819 C C . THR A 1 104 ? -26.501 8.877 4.513 1.00 59.22 104 THR A C 1
ATOM 821 O O . THR A 1 104 ? -26.441 9.828 3.737 1.00 59.22 104 THR A O 1
ATOM 824 N N . GLU A 1 105 ? -26.467 9.064 5.839 1.00 61.84 105 GLU A N 1
ATOM 825 C CA . GLU A 1 105 ? -26.385 10.385 6.484 1.00 61.84 105 GLU A CA 1
ATOM 826 C C . GLU A 1 105 ? -25.065 11.132 6.233 1.00 61.84 105 GLU A C 1
ATOM 828 O O . GLU A 1 105 ? -25.096 12.326 5.943 1.00 61.84 105 GLU A O 1
ATOM 833 N N . LYS A 1 106 ? -23.899 10.468 6.282 1.00 59.94 106 LYS A N 1
ATOM 834 C CA . LYS A 1 106 ? -22.605 11.135 6.020 1.00 59.94 106 LYS A CA 1
ATOM 835 C C . LYS A 1 106 ? -22.456 11.537 4.555 1.00 59.94 106 LYS A C 1
ATOM 837 O O . LYS A 1 106 ? -21.952 12.620 4.266 1.00 59.94 106 LYS A O 1
ATOM 842 N N . LEU A 1 107 ? -22.940 10.700 3.636 1.00 62.56 107 LEU A N 1
ATOM 843 C CA . LEU A 1 107 ? -23.015 11.046 2.214 1.00 62.56 107 LEU A CA 1
ATOM 844 C C . LEU A 1 107 ? -24.000 12.199 1.970 1.00 62.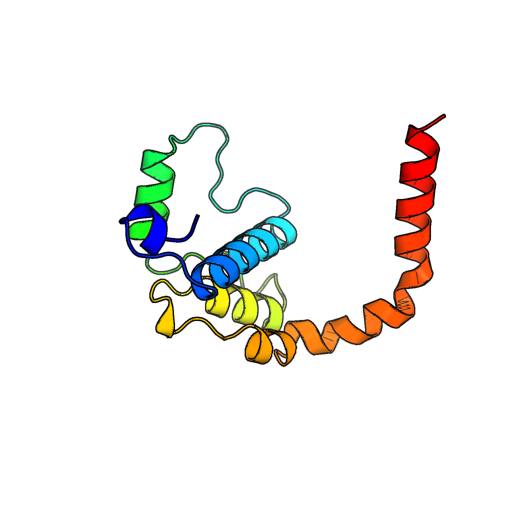56 107 LEU A C 1
ATOM 846 O O . LEU A 1 107 ? -23.738 13.061 1.135 1.00 62.56 107 LEU A O 1
ATOM 850 N N . THR A 1 108 ? -25.088 12.263 2.741 1.00 65.00 108 THR A N 1
ATOM 851 C CA . THR A 1 108 ? -26.044 13.381 2.712 1.00 65.00 108 THR A CA 1
ATOM 852 C C . THR A 1 108 ? -25.421 14.673 3.242 1.00 65.00 108 THR A C 1
ATOM 854 O O . THR A 1 108 ? -25.582 15.717 2.620 1.00 65.00 108 THR A O 1
ATOM 857 N N . LEU A 1 109 ? -24.643 14.620 4.328 1.00 60.88 109 LEU A N 1
ATOM 858 C CA . LEU A 1 109 ? -23.886 15.762 4.856 1.00 60.88 109 LEU A CA 1
ATOM 859 C C . LEU A 1 109 ? -22.866 16.295 3.847 1.00 60.88 109 LEU A C 1
ATOM 861 O O . LEU A 1 109 ? -22.834 17.497 3.597 1.00 60.88 109 LEU A O 1
ATOM 865 N N . LEU A 1 110 ? -22.080 15.410 3.227 1.00 55.44 110 LEU A N 1
ATOM 866 C CA . LEU A 1 110 ? -21.131 15.797 2.184 1.00 55.44 110 LEU A CA 1
ATOM 867 C C . LEU A 1 110 ? -21.853 16.421 0.983 1.00 55.44 110 LEU A C 1
ATOM 869 O O . LEU A 1 110 ? -21.435 17.462 0.489 1.00 55.44 110 LEU A O 1
ATOM 873 N N . ARG A 1 111 ? -22.969 15.83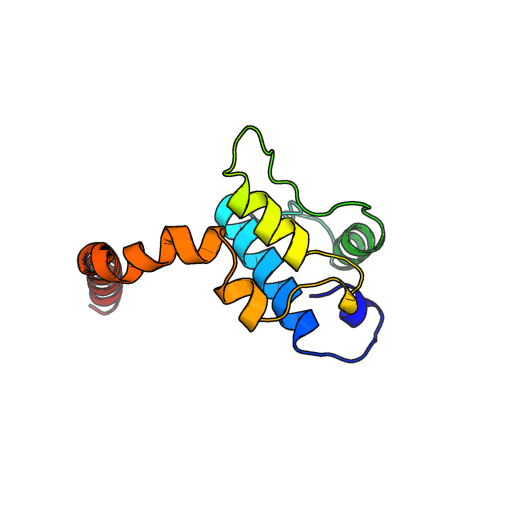0 0.545 1.00 62.19 111 ARG A N 1
ATOM 874 C CA . ARG A 1 111 ? -23.801 16.364 -0.541 1.00 62.19 111 ARG A CA 1
ATOM 875 C C . ARG A 1 111 ? -24.390 17.735 -0.205 1.00 62.19 111 ARG A C 1
ATOM 877 O O . ARG A 1 111 ? -24.379 18.618 -1.055 1.00 62.19 111 ARG A O 1
ATOM 884 N N . ASN A 1 112 ? -24.880 17.928 1.016 1.00 68.38 112 ASN A N 1
ATOM 885 C CA . ASN A 1 112 ? -25.435 19.201 1.474 1.00 68.38 112 ASN A CA 1
ATOM 886 C C . ASN A 1 112 ? -24.355 20.279 1.577 1.00 68.38 112 ASN A C 1
ATOM 888 O O . ASN A 1 112 ? -24.579 21.407 1.145 1.00 68.38 112 ASN A O 1
ATOM 892 N N . TRP A 1 113 ? -23.173 19.923 2.081 1.00 71.19 113 TRP A N 1
ATOM 893 C CA . TRP A 1 113 ? -22.022 20.818 2.097 1.00 71.19 113 TRP A CA 1
ATOM 894 C C . TRP A 1 113 ? -21.586 21.194 0.675 1.00 71.19 113 TRP A C 1
ATOM 896 O O . TRP A 1 113 ? -21.463 22.376 0.380 1.00 71.19 113 TRP A O 1
ATOM 906 N N . LEU A 1 114 ? -21.465 20.229 -0.242 1.00 61.69 114 LEU A N 1
ATOM 907 C CA . LEU A 1 114 ? -21.147 20.500 -1.650 1.00 61.69 114 LEU A CA 1
ATOM 908 C C . LEU A 1 114 ? -22.194 21.404 -2.319 1.00 61.69 114 LEU A C 1
ATOM 910 O O . LEU A 1 114 ? -21.826 22.325 -3.038 1.00 61.69 114 LEU A O 1
ATOM 914 N N . ASN A 1 115 ? -23.484 21.198 -2.044 1.00 58.41 115 ASN A N 1
ATOM 915 C CA . ASN A 1 115 ? -24.549 22.072 -2.546 1.00 58.41 115 ASN A CA 1
ATOM 916 C C . ASN A 1 115 ? -24.468 23.496 -1.974 1.00 58.41 115 ASN A C 1
ATOM 918 O O . ASN A 1 115 ? -24.804 24.444 -2.676 1.00 58.41 115 ASN A O 1
ATOM 922 N N . SER A 1 116 ? -24.001 23.661 -0.732 1.00 69.00 116 SER A N 1
ATOM 923 C CA . SER A 1 116 ? -23.803 24.985 -0.122 1.00 69.00 116 SER A CA 1
ATOM 924 C C . SER A 1 116 ? -22.651 25.785 -0.736 1.00 69.00 116 SER A C 1
ATOM 926 O O . SER A 1 116 ? -22.558 26.980 -0.493 1.00 69.00 116 SER A O 1
ATOM 928 N N . LEU A 1 117 ? -21.788 25.144 -1.532 1.00 55.31 117 LEU A N 1
ATOM 929 C CA . LEU A 1 117 ? -20.675 25.792 -2.233 1.00 55.31 117 LEU A CA 1
ATOM 930 C C . LEU A 1 117 ? -21.047 26.285 -3.642 1.00 55.31 117 LEU A C 1
ATOM 932 O O . LEU A 1 117 ? -20.209 26.892 -4.304 1.00 55.31 117 LEU A O 1
ATOM 936 N N . ILE A 1 118 ? -22.253 25.969 -4.131 1.00 67.88 118 ILE A N 1
ATOM 937 C CA . ILE A 1 118 ? -22.711 26.274 -5.503 1.00 67.88 118 ILE A CA 1
ATOM 938 C C . ILE A 1 118 ? -23.781 27.395 -5.505 1.00 67.88 118 ILE A C 1
ATOM 940 O O . ILE A 1 118 ? -24.265 27.794 -6.563 1.00 67.88 118 ILE A O 1
ATOM 944 N N . LEU A 1 119 ? -24.123 27.940 -4.333 1.00 45.06 119 LEU A N 1
ATOM 945 C CA . LEU A 1 119 ? -24.927 29.157 -4.150 1.00 45.06 119 LEU A CA 1
ATOM 946 C C . LEU A 1 119 ? -2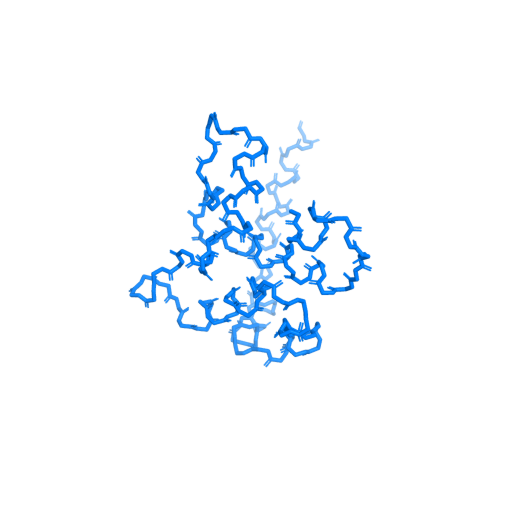4.029 30.310 -3.694 1.00 45.06 119 LEU A C 1
ATOM 948 O O . LEU A 1 119 ? -24.319 31.454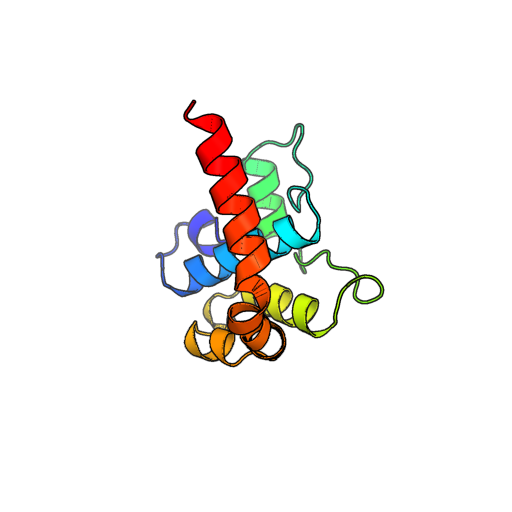 -4.103 1.00 45.06 119 LEU A O 1
#